Protein AF-A0A7C3TFF2-F1 (afdb_monomer)

Solvent-accessible surface area (backbone atoms only — not comparable to full-atom values): 8953 Å² total; per-residue (Å²): 135,86,74,64,49,76,49,76,46,83,52,98,91,46,75,49,76,47,77,27,78,45,72,69,54,44,51,55,53,48,58,55,47,52,56,50,50,51,53,48,49,52,48,55,50,50,52,46,52,54,50,49,51,61,72,30,56,85,40,49,47,66,66,83,77,44,46,29,52,66,54,67,66,89,82,48,53,74,64,56,48,52,48,46,46,31,71,56,29,81,81,49,44,40,32,75,67,54,51,52,51,33,32,44,73,37,66,48,80,62,98,56,50,70,58,48,53,52,50,37,40,74,71,51,30,30,45,81,56,94,82,25,33,23,62,30,75,64,26,49,53,52,40,53,53,51,50,53,51,55,58,58,58,65,72,75,114

Secondary structure (DSSP, 8-state):
----EEEEEEETTEEEEEEESSHHHHHHHHHHHHHHHHHHHHHHHHHHHHHHHHHTTTTEEEETTEEEE-S-GGG--HHHHHHHHHHH-TTS-B-HHHHHHHHHHTT---TTHHHHHHHHHHTTSEEE-SSSEEE-HHHHHHHHHHHHHHHHHHTT-

Structure (mmCIF, N/CA/C/O backbone):
data_AF-A0A7C3TFF2-F1
#
_entry.id   AF-A0A7C3TFF2-F1
#
loop_
_atom_site.group_PDB
_atom_site.id
_atom_site.type_symbol
_atom_site.label_atom_id
_atom_site.label_alt_id
_atom_site.label_comp_id
_atom_site.label_asym_id
_atom_site.label_entity_id
_atom_site.label_seq_id
_atom_site.pdbx_PDB_ins_code
_atom_site.Cartn_x
_atom_site.Cartn_y
_atom_site.Cartn_z
_atom_site.occupancy
_atom_site.B_iso_or_equiv
_atom_site.auth_seq_id
_atom_site.auth_comp_id
_atom_site.auth_asym_id
_atom_site.auth_atom_id
_atom_site.pdbx_PDB_model_num
ATOM 1 N N . MET A 1 1 ? -45.199 9.281 30.714 1.00 42.38 1 MET A N 1
ATOM 2 C CA . MET A 1 1 ? -44.559 9.193 29.385 1.00 42.38 1 MET A CA 1
ATOM 3 C C . MET A 1 1 ? -43.124 9.663 29.542 1.00 42.38 1 MET A C 1
ATOM 5 O O . MET A 1 1 ? -42.876 10.861 29.488 1.00 42.38 1 MET A O 1
ATOM 9 N N . THR A 1 2 ? -42.206 8.755 29.861 1.00 47.50 2 THR A N 1
ATOM 10 C CA . THR A 1 2 ? -40.788 9.089 30.040 1.00 47.50 2 THR A CA 1
ATOM 11 C C . THR A 1 2 ? -40.184 9.285 28.649 1.00 47.50 2 THR A C 1
ATOM 13 O O . THR A 1 2 ? -40.257 8.389 27.811 1.00 47.50 2 THR A O 1
ATOM 16 N N . ARG A 1 3 ? -39.714 10.500 28.342 1.00 58.31 3 ARG A N 1
ATOM 17 C CA . ARG A 1 3 ? -39.110 10.830 27.043 1.00 58.31 3 ARG A CA 1
ATOM 18 C C . ARG A 1 3 ? -37.691 10.264 27.015 1.00 58.31 3 ARG A C 1
ATOM 20 O O . ARG A 1 3 ? -36.794 10.883 27.571 1.00 58.31 3 ARG A O 1
ATOM 27 N N . GLY A 1 4 ? -37.511 9.104 26.390 1.00 69.44 4 GLY A N 1
ATOM 28 C CA . GLY A 1 4 ? -36.185 8.558 26.100 1.00 69.44 4 GLY A CA 1
ATOM 29 C C . GLY A 1 4 ? -35.462 9.366 25.018 1.00 69.44 4 GLY A C 1
ATOM 30 O O . GLY A 1 4 ? -36.090 9.994 24.161 1.00 69.44 4 GLY A O 1
ATOM 31 N N . ILE A 1 5 ? -34.135 9.350 25.062 1.00 77.50 5 ILE A N 1
ATOM 32 C CA . ILE A 1 5 ? -33.237 9.957 24.083 1.00 77.50 5 ILE A CA 1
ATOM 33 C C . ILE A 1 5 ? -32.630 8.824 23.255 1.00 77.50 5 ILE A C 1
ATOM 35 O O . ILE A 1 5 ? -32.030 7.898 23.798 1.00 77.50 5 ILE A O 1
ATOM 39 N N . ARG A 1 6 ? -32.773 8.908 21.929 1.00 82.00 6 ARG A N 1
ATOM 40 C CA . ARG A 1 6 ? -32.185 7.958 20.980 1.00 82.00 6 ARG A CA 1
ATOM 41 C C . ARG A 1 6 ? -31.054 8.621 20.205 1.00 82.00 6 ARG A C 1
ATOM 43 O O . ARG A 1 6 ? -31.266 9.638 19.546 1.00 82.00 6 ARG A O 1
ATOM 50 N N . LEU A 1 7 ? -29.875 8.016 20.241 1.00 76.06 7 LEU A N 1
ATOM 51 C CA . LEU A 1 7 ? -28.690 8.419 19.495 1.00 76.06 7 LEU A CA 1
ATOM 52 C C . LEU A 1 7 ? -28.389 7.365 18.425 1.00 76.06 7 LEU A C 1
ATOM 54 O O . LEU A 1 7 ? -28.225 6.193 18.743 1.00 76.06 7 LEU A O 1
ATOM 58 N N . VAL A 1 8 ? -28.301 7.768 17.157 1.00 77.88 8 VAL A N 1
ATOM 59 C CA . VAL A 1 8 ? -27.943 6.866 16.050 1.00 77.88 8 VAL A CA 1
ATOM 60 C C . VAL A 1 8 ? -26.619 7.310 15.448 1.00 77.88 8 VAL A C 1
ATOM 62 O O . VAL A 1 8 ? -26.476 8.450 15.010 1.00 77.88 8 VAL A O 1
ATOM 65 N N . ILE A 1 9 ? -25.656 6.397 15.413 1.00 75.12 9 ILE A N 1
ATOM 66 C CA . ILE A 1 9 ? -24.308 6.616 14.901 1.00 75.12 9 ILE A CA 1
ATOM 67 C C . ILE A 1 9 ? -24.145 5.773 13.640 1.00 75.12 9 ILE A C 1
ATOM 69 O O . ILE A 1 9 ? -24.169 4.544 13.693 1.00 75.12 9 ILE A O 1
ATOM 73 N N . LYS A 1 10 ? -23.964 6.427 12.491 1.00 67.94 10 LYS A N 1
ATOM 74 C CA . LYS A 1 10 ? -23.664 5.731 11.236 1.00 67.94 10 LYS A CA 1
ATOM 75 C C . LYS A 1 10 ? -22.176 5.416 11.161 1.00 67.94 10 LYS A C 1
ATOM 77 O O . LYS A 1 10 ? -21.337 6.312 11.254 1.00 67.94 10 LYS A O 1
ATOM 82 N N . ARG A 1 11 ? -21.852 4.142 10.982 1.00 66.75 11 ARG A N 1
ATOM 83 C CA . ARG A 1 11 ? -20.492 3.618 10.845 1.00 66.75 11 ARG A CA 1
ATOM 84 C C . ARG A 1 11 ? -20.353 2.878 9.518 1.00 66.75 11 ARG A C 1
ATOM 86 O O . ARG A 1 11 ? -21.324 2.609 8.818 1.00 66.75 11 ARG A O 1
ATOM 93 N N . ARG A 1 12 ? -19.111 2.547 9.159 1.00 53.88 12 ARG A N 1
ATOM 94 C CA . ARG A 1 12 ? -18.793 1.832 7.909 1.00 53.88 12 ARG A CA 1
ATOM 95 C C . ARG A 1 12 ? -19.308 0.387 7.910 1.00 53.88 12 ARG A C 1
ATOM 97 O O . ARG A 1 12 ? -19.496 -0.180 6.844 1.00 53.88 12 ARG A O 1
ATOM 104 N N . TYR A 1 13 ? -19.533 -0.179 9.096 1.00 60.94 13 TYR A N 1
ATOM 105 C CA . TYR A 1 13 ? -20.035 -1.539 9.313 1.00 60.94 13 TYR A CA 1
ATOM 106 C C . TYR A 1 13 ? -21.535 -1.588 9.656 1.00 60.94 13 TYR A C 1
ATOM 108 O O . TYR A 1 13 ? -22.056 -2.656 9.960 1.00 60.94 13 TYR A O 1
ATOM 116 N N . GLY A 1 14 ? -22.241 -0.452 9.622 1.00 70.75 14 GLY A N 1
ATOM 117 C CA . GLY A 1 14 ? -23.673 -0.394 9.910 1.00 70.75 14 GLY A CA 1
ATOM 118 C C . GLY A 1 14 ? -24.079 0.803 10.761 1.00 70.75 14 GLY A C 1
ATOM 119 O O . GLY A 1 14 ? -23.324 1.758 10.939 1.00 70.75 14 GLY A O 1
ATOM 120 N N . GLU A 1 15 ? -25.301 0.758 11.278 1.00 74.88 15 GLU A N 1
ATOM 121 C CA .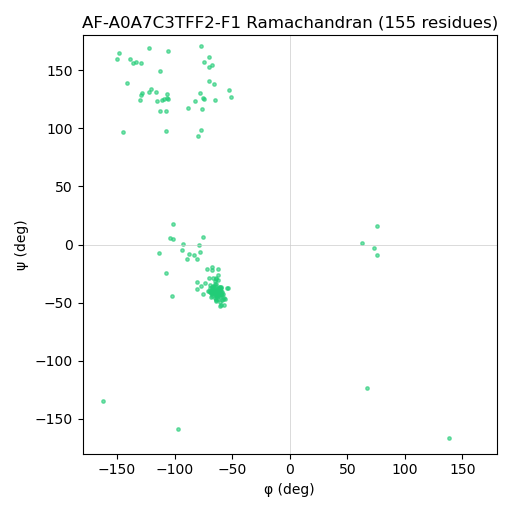 GLU A 1 15 ? -25.857 1.797 12.143 1.00 74.88 15 GLU A CA 1
ATOM 122 C C . GLU A 1 15 ? -25.918 1.293 13.585 1.00 74.88 15 GLU A C 1
ATOM 124 O O . GLU A 1 15 ? -26.434 0.209 13.852 1.00 74.88 15 GLU A O 1
ATOM 129 N N . LEU A 1 16 ? -25.389 2.086 14.514 1.00 71.50 16 LEU A N 1
ATOM 130 C CA . LEU A 1 16 ? -25.397 1.783 15.938 1.00 71.50 16 LEU A CA 1
ATOM 131 C C . LEU A 1 16 ? -26.396 2.717 16.624 1.00 71.50 16 LEU A C 1
ATOM 133 O O . LEU A 1 16 ? -26.226 3.935 16.598 1.00 71.50 16 LEU A O 1
ATOM 137 N N . ALA A 1 17 ? -27.466 2.152 17.181 1.00 76.44 17 ALA A N 1
ATOM 138 C CA . ALA A 1 17 ? -28.514 2.898 17.870 1.00 76.44 17 ALA A CA 1
ATOM 139 C C . ALA A 1 17 ? -28.407 2.679 19.383 1.00 76.44 17 ALA A C 1
ATOM 141 O O . ALA A 1 17 ? -28.395 1.544 19.849 1.00 76.44 17 ALA A O 1
ATOM 142 N N . LEU A 1 18 ? -28.338 3.776 20.131 1.00 76.12 18 LEU A N 1
ATOM 143 C CA . LEU A 1 18 ? -28.290 3.819 21.588 1.00 76.12 18 LEU A CA 1
ATOM 144 C C . LEU A 1 18 ? -29.550 4.519 22.088 1.00 76.12 18 LEU A C 1
ATOM 146 O O . LEU A 1 18 ? -29.896 5.591 21.595 1.00 76.12 18 LEU A O 1
ATOM 150 N N . GLU A 1 19 ? -30.226 3.926 23.061 1.00 80.38 19 GLU A N 1
ATOM 151 C CA . GLU A 1 19 ? -31.387 4.513 23.726 1.00 80.38 19 GLU A CA 1
ATOM 152 C C . GLU A 1 19 ? -31.074 4.646 25.217 1.00 80.38 19 GLU A C 1
ATOM 154 O O . GLU A 1 19 ? -30.519 3.728 25.816 1.00 80.38 19 GLU A O 1
ATOM 159 N N . GLY A 1 20 ? -31.383 5.804 25.796 1.00 78.94 20 GLY A N 1
ATOM 160 C CA . GLY A 1 20 ? -31.177 6.082 27.216 1.00 78.94 20 GLY A CA 1
ATOM 161 C C . GLY A 1 20 ? -32.203 7.075 27.741 1.00 78.94 20 GLY A C 1
ATOM 162 O O . GLY A 1 20 ? -32.825 7.815 26.975 1.00 78.94 20 GLY A O 1
ATOM 163 N N . GLU A 1 21 ? -32.400 7.100 29.052 1.00 80.69 21 GLU A N 1
ATOM 164 C CA . GLU A 1 21 ? -33.381 7.973 29.701 1.00 80.69 21 GLU A CA 1
ATOM 165 C C . GLU A 1 21 ? -32.786 9.345 30.064 1.00 80.69 21 GLU A C 1
ATOM 167 O O . GLU A 1 21 ? -33.521 10.291 30.356 1.00 80.69 21 GLU A O 1
ATOM 172 N N . SER A 1 22 ? -31.456 9.484 29.990 1.00 79.12 22 SER A N 1
ATOM 173 C CA . SER A 1 22 ? -30.715 10.726 30.241 1.00 79.12 22 SER A CA 1
ATOM 174 C C . SER A 1 22 ? -29.441 10.839 29.391 1.00 79.12 22 SER A C 1
ATOM 176 O O . SER A 1 22 ? -28.955 9.866 28.808 1.00 79.12 22 SER A O 1
ATOM 178 N N . VAL A 1 23 ? -28.878 12.048 29.315 1.00 72.56 23 VAL A N 1
ATOM 179 C CA . VAL A 1 23 ? -27.626 12.312 28.583 1.00 72.56 23 VAL A CA 1
ATOM 180 C C . VAL A 1 23 ? -26.430 11.665 29.291 1.00 72.56 23 VAL A C 1
ATOM 182 O O . VAL A 1 23 ? -25.511 11.178 28.633 1.00 72.56 23 VAL A O 1
ATOM 185 N N . GLU A 1 24 ? -26.447 11.615 30.622 1.00 76.38 24 GLU A N 1
ATOM 186 C CA . GLU A 1 24 ? -25.426 10.974 31.454 1.00 76.38 24 GLU A CA 1
ATOM 187 C C . GLU A 1 24 ? -25.346 9.465 31.199 1.00 76.38 24 GLU A C 1
ATOM 189 O O . GLU A 1 24 ? -24.251 8.913 31.075 1.00 76.38 24 GLU A O 1
ATOM 194 N N . GLU A 1 25 ? -26.496 8.810 31.054 1.00 74.12 25 GLU A N 1
ATOM 195 C CA . GLU A 1 25 ? -26.587 7.384 30.738 1.00 74.12 25 GLU A CA 1
ATOM 196 C C . GLU A 1 25 ? -26.085 7.089 29.318 1.00 74.12 25 GLU A C 1
ATOM 198 O O . GLU A 1 25 ? -25.260 6.196 29.115 1.00 74.12 25 GLU A O 1
ATOM 203 N N . LEU A 1 26 ? -26.477 7.912 28.338 1.00 74.50 26 LEU A N 1
ATOM 204 C CA . LEU A 1 26 ? -25.952 7.814 26.973 1.00 74.50 26 LEU A CA 1
ATOM 205 C C . LEU A 1 26 ? -24.433 8.019 26.914 1.00 74.50 26 LEU A C 1
ATOM 207 O O . LEU A 1 26 ? -23.758 7.357 26.128 1.00 74.50 26 LEU A O 1
ATOM 211 N N . LYS A 1 27 ? -23.878 8.909 27.745 1.00 75.00 27 LYS A N 1
ATOM 212 C CA . LYS A 1 27 ? -22.431 9.145 27.833 1.00 75.00 27 LYS A CA 1
ATOM 213 C C . LYS A 1 27 ? -21.685 7.921 28.370 1.00 75.00 27 LYS A C 1
ATOM 215 O O . LYS A 1 27 ? -20.623 7.599 27.841 1.00 75.00 27 LYS A O 1
ATOM 220 N N . ALA A 1 28 ? -22.224 7.249 29.387 1.00 76.69 28 ALA A N 1
ATOM 221 C CA . ALA A 1 28 ? -21.640 6.018 29.918 1.00 76.69 28 ALA A CA 1
ATOM 222 C C . ALA A 1 28 ? -21.659 4.897 28.864 1.00 76.69 28 ALA A C 1
ATOM 224 O O . ALA A 1 28 ? -20.622 4.304 28.575 1.00 76.69 28 ALA A O 1
ATOM 225 N N . LEU A 1 29 ? -22.801 4.701 28.197 1.00 72.69 29 LEU A N 1
ATOM 226 C CA . LEU A 1 29 ? -22.947 3.732 27.105 1.00 72.69 29 LEU A CA 1
ATOM 227 C C . LEU A 1 29 ? -21.986 4.019 25.937 1.00 72.69 29 LEU A C 1
ATOM 229 O O . LEU A 1 29 ? -21.382 3.103 25.384 1.00 72.69 29 LEU A O 1
ATOM 233 N N . LEU A 1 30 ? -21.785 5.292 25.584 1.00 71.94 30 LEU A N 1
ATOM 234 C CA . LEU A 1 30 ? -20.828 5.719 24.556 1.00 71.94 30 LEU A CA 1
ATOM 235 C C . LEU A 1 30 ? -19.373 5.362 24.892 1.00 71.94 30 LEU A C 1
ATOM 237 O O . LEU A 1 30 ? -18.614 5.033 23.981 1.00 71.94 30 LEU A O 1
ATOM 241 N N . GLN A 1 31 ? -18.968 5.434 26.164 1.00 71.88 31 GLN A N 1
ATOM 242 C CA . GLN A 1 31 ? -17.602 5.082 26.575 1.00 71.88 31 GLN A CA 1
ATOM 243 C C . GLN A 1 31 ? -17.315 3.590 26.400 1.00 71.88 31 GLN A C 1
ATOM 245 O O . GLN A 1 31 ? -16.206 3.222 26.013 1.00 71.88 31 GLN A O 1
ATOM 250 N N . ASP A 1 32 ? -18.308 2.739 26.636 1.00 69.81 32 ASP A N 1
ATOM 251 C CA . ASP A 1 32 ? -18.165 1.302 26.418 1.00 69.81 32 ASP A CA 1
ATOM 252 C C . ASP A 1 32 ? -18.262 0.943 24.932 1.00 69.81 32 ASP A C 1
ATOM 254 O O . ASP A 1 32 ? -17.480 0.124 24.448 1.00 69.81 32 ASP A O 1
ATOM 258 N N . VAL A 1 33 ? -19.109 1.639 24.164 1.00 65.56 33 VAL A N 1
ATOM 259 C CA . VAL A 1 33 ? -19.135 1.522 22.696 1.00 65.56 33 VAL A CA 1
ATOM 260 C C . VAL A 1 33 ? -17.801 1.920 22.074 1.00 65.56 33 VAL A C 1
ATOM 262 O O . VAL A 1 33 ? -17.380 1.269 21.128 1.00 65.56 33 VAL A O 1
ATOM 265 N N . ALA A 1 34 ? -17.107 2.941 22.586 1.00 62.03 34 ALA A N 1
ATOM 266 C CA . ALA A 1 34 ? -15.799 3.337 22.059 1.00 62.03 34 ALA A CA 1
ATOM 267 C C . ALA A 1 34 ? -14.759 2.206 22.166 1.00 62.03 34 ALA A C 1
ATOM 269 O O . ALA A 1 34 ? -14.023 1.957 21.216 1.00 62.03 34 ALA A O 1
ATOM 270 N N . LYS A 1 35 ? -14.758 1.458 23.277 1.00 65.62 35 LYS A N 1
ATOM 271 C CA . LYS A 1 35 ? -13.886 0.283 23.455 1.00 65.62 35 LYS A CA 1
ATOM 272 C C . LYS A 1 35 ? -14.261 -0.859 22.510 1.00 65.62 35 LYS A C 1
ATOM 274 O O . LYS A 1 35 ? -13.390 -1.550 21.990 1.00 65.62 35 LYS A O 1
ATOM 279 N N . VAL A 1 36 ? -15.561 -1.058 22.278 1.00 60.22 36 VAL A N 1
ATOM 280 C CA . VAL A 1 36 ? -16.055 -2.039 21.302 1.00 60.22 36 VAL A CA 1
ATOM 281 C C . VAL A 1 36 ? -15.694 -1.615 19.876 1.00 60.22 36 VAL A C 1
ATOM 283 O O . VAL A 1 36 ? -15.307 -2.464 19.087 1.00 60.22 36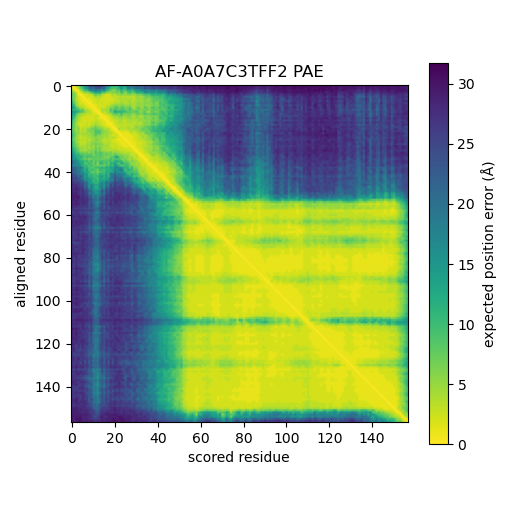 VAL A O 1
ATOM 286 N N . ASP A 1 37 ? -15.754 -0.324 19.548 1.00 63.31 37 ASP A N 1
ATOM 287 C CA . ASP A 1 37 ? -15.392 0.216 18.231 1.00 63.31 37 ASP A CA 1
ATOM 288 C C . ASP A 1 37 ? -13.898 0.012 17.941 1.00 63.31 37 ASP A C 1
ATOM 290 O O . ASP A 1 37 ? -13.535 -0.392 16.840 1.00 63.31 37 ASP A O 1
ATOM 294 N N . GLU A 1 38 ? -13.025 0.208 18.932 1.00 61.38 38 GLU A N 1
ATOM 295 C CA . GLU A 1 38 ? -11.597 -0.120 18.818 1.00 61.38 38 GLU A CA 1
ATOM 296 C C . GLU A 1 38 ? -11.371 -1.619 18.590 1.00 61.38 38 GLU A C 1
ATOM 298 O O . GLU A 1 38 ? -10.646 -1.995 17.670 1.00 61.38 38 GLU A O 1
ATOM 303 N N . ALA A 1 39 ? -12.035 -2.484 19.363 1.00 57.66 39 ALA A N 1
ATOM 304 C CA . ALA A 1 39 ? -11.928 -3.933 19.203 1.00 57.66 39 ALA A CA 1
ATOM 305 C C . ALA A 1 39 ? -12.469 -4.414 17.844 1.00 57.66 39 ALA A C 1
ATOM 307 O O . ALA A 1 39 ? -11.858 -5.261 17.198 1.00 57.66 39 ALA A O 1
ATOM 308 N N . VAL A 1 40 ? -13.586 -3.853 17.378 1.00 57.62 40 VAL A N 1
ATOM 309 C CA . VAL A 1 40 ? -14.171 -4.153 16.065 1.00 57.62 40 VAL A CA 1
ATOM 310 C C . VAL A 1 40 ? -13.264 -3.651 14.949 1.00 57.62 40 VAL A C 1
ATOM 312 O O . VAL A 1 40 ? -13.045 -4.382 13.991 1.00 57.62 40 VAL A O 1
ATOM 315 N N . ASN A 1 41 ? -12.684 -2.453 15.062 1.00 56.97 41 ASN A N 1
ATOM 316 C CA . ASN A 1 41 ? -11.715 -1.966 14.080 1.00 56.97 41 ASN A CA 1
ATOM 317 C C . ASN A 1 41 ? -10.468 -2.859 14.033 1.00 56.97 41 ASN A C 1
ATOM 319 O O . ASN A 1 41 ? -10.050 -3.219 12.939 1.00 56.97 41 ASN A O 1
ATOM 323 N N . LEU A 1 42 ? -9.946 -3.302 15.181 1.00 55.22 42 LEU A N 1
ATOM 324 C CA . LEU A 1 42 ? -8.843 -4.267 15.261 1.00 55.22 42 LEU A CA 1
ATOM 325 C C . LEU A 1 42 ? -9.196 -5.612 14.612 1.00 55.22 42 LEU A C 1
ATOM 327 O O . LEU A 1 42 ? -8.393 -6.159 13.860 1.00 55.22 42 LEU A O 1
ATOM 331 N N . ILE A 1 43 ? -10.400 -6.135 14.857 1.00 48.75 43 ILE A N 1
ATOM 332 C CA . ILE A 1 43 ? -10.872 -7.380 14.235 1.00 48.75 43 ILE A CA 1
ATOM 333 C C . ILE A 1 43 ? -11.011 -7.192 12.721 1.00 48.75 43 ILE A C 1
ATOM 335 O O . ILE A 1 43 ? -10.481 -7.999 11.968 1.00 48.75 43 ILE A O 1
ATOM 339 N N . LEU A 1 44 ? -11.621 -6.101 12.258 1.00 47.44 44 LEU A N 1
ATOM 340 C CA . LEU A 1 44 ? -11.769 -5.791 10.832 1.00 47.44 44 LEU A CA 1
ATOM 341 C C . LEU A 1 44 ? -10.420 -5.542 10.138 1.00 47.44 44 LEU A C 1
ATOM 343 O O . LEU A 1 44 ? -10.263 -5.854 8.959 1.00 47.44 44 LEU A O 1
ATOM 347 N N . GLU A 1 45 ? -9.443 -4.964 10.834 1.00 51.19 45 GLU A N 1
ATOM 348 C CA . GLU A 1 45 ? -8.069 -4.818 10.348 1.00 51.19 45 GLU A CA 1
ATOM 349 C C . GLU A 1 45 ? -7.354 -6.171 10.294 1.00 51.19 45 GLU A C 1
ATOM 351 O O . GLU A 1 45 ? -6.696 -6.468 9.298 1.00 51.19 45 GLU A O 1
ATOM 356 N N . SER A 1 46 ? -7.556 -7.032 11.294 1.00 44.59 46 SER A N 1
ATOM 357 C CA . SER A 1 46 ? -7.023 -8.396 11.303 1.00 44.59 46 SER A CA 1
ATOM 358 C C . SER A 1 46 ? -7.646 -9.280 10.214 1.00 44.59 46 SER A C 1
ATOM 360 O O . SER A 1 46 ? -6.926 -9.988 9.517 1.00 44.59 46 SER A O 1
ATOM 362 N N . GLU A 1 47 ? -8.953 -9.175 9.965 1.00 41.31 47 GLU A N 1
ATOM 363 C CA . GLU A 1 47 ? -9.641 -9.870 8.872 1.00 41.31 47 GLU A CA 1
ATOM 364 C C . GLU A 1 47 ? -9.177 -9.358 7.507 1.00 41.31 47 GLU A C 1
ATOM 366 O O . GLU A 1 47 ? -9.007 -10.150 6.581 1.00 41.31 47 GLU A O 1
ATOM 371 N N . LYS A 1 48 ? -8.895 -8.055 7.377 1.00 46.66 48 LYS A N 1
ATOM 372 C CA . LYS A 1 48 ? -8.272 -7.490 6.171 1.00 46.66 48 LYS A CA 1
ATOM 373 C C . LYS A 1 48 ? -6.847 -7.983 5.962 1.00 46.66 48 LYS A C 1
ATOM 375 O O . LYS A 1 48 ? -6.482 -8.213 4.816 1.00 46.66 48 LYS A O 1
ATOM 380 N N . LEU A 1 49 ? -6.056 -8.152 7.022 1.00 46.50 49 LEU A N 1
ATOM 381 C CA . LEU A 1 49 ? -4.718 -8.748 6.940 1.00 46.50 49 LEU A CA 1
ATOM 382 C C . LEU A 1 49 ? -4.795 -10.224 6.517 1.00 46.50 49 LEU A C 1
ATOM 384 O O . LEU A 1 49 ? -4.009 -10.659 5.680 1.00 46.50 49 LEU A O 1
ATOM 388 N N . VAL A 1 50 ? -5.785 -10.971 7.014 1.00 46.72 50 VAL A N 1
ATOM 389 C CA . VAL A 1 50 ? -6.044 -12.367 6.618 1.00 46.72 50 VAL A CA 1
ATOM 390 C C . VAL A 1 50 ? -6.544 -12.464 5.166 1.00 46.72 50 VAL A C 1
ATOM 392 O O . VAL A 1 50 ? -6.080 -13.321 4.417 1.00 46.72 50 VAL A O 1
ATOM 395 N N . GLN A 1 51 ? -7.430 -11.565 4.722 1.00 46.75 51 GLN A N 1
ATOM 396 C CA . GLN A 1 51 ? -7.891 -11.500 3.326 1.00 46.75 51 GLN A CA 1
ATOM 397 C C . GLN A 1 51 ? -6.794 -11.035 2.361 1.00 46.75 51 GLN A C 1
ATOM 399 O O . GLN A 1 51 ? -6.653 -11.612 1.286 1.00 46.75 51 GLN A O 1
ATOM 404 N N . ALA A 1 52 ? -5.987 -10.041 2.741 1.00 51.59 52 ALA A N 1
ATOM 405 C CA . ALA A 1 52 ? -4.811 -9.641 1.973 1.00 51.59 52 ALA A CA 1
ATOM 406 C C . ALA A 1 52 ? -3.802 -10.796 1.879 1.00 51.59 52 ALA A C 1
ATOM 408 O O . ALA A 1 52 ? -3.254 -11.029 0.807 1.00 51.59 52 ALA A O 1
ATOM 409 N N . GLY A 1 53 ? -3.624 -11.570 2.956 1.00 60.09 53 GLY A N 1
ATOM 410 C CA . GLY A 1 53 ? -2.790 -12.773 2.967 1.00 60.09 53 GLY A CA 1
ATOM 411 C C . GLY A 1 53 ? -3.235 -13.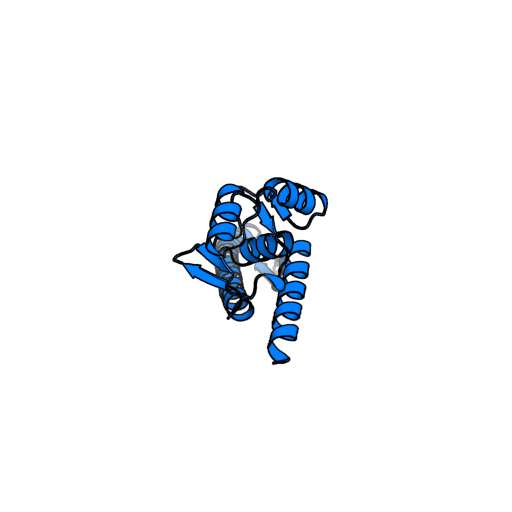831 1.952 1.00 60.09 53 GLY A C 1
ATOM 412 O O . GLY A 1 53 ? -2.399 -14.359 1.227 1.00 60.09 53 GLY A O 1
ATOM 413 N N . ALA A 1 54 ? -4.542 -14.091 1.834 1.00 65.31 54 ALA A N 1
ATOM 414 C CA . ALA A 1 54 ? -5.077 -15.021 0.834 1.00 65.31 54 ALA A CA 1
ATOM 415 C C . ALA A 1 54 ? -4.998 -14.466 -0.604 1.00 65.31 54 ALA A C 1
ATOM 417 O O . ALA A 1 54 ? -4.672 -15.190 -1.541 1.00 65.31 54 ALA A O 1
ATOM 418 N N . GLU A 1 55 ? -5.267 -13.171 -0.813 1.00 81.19 55 GLU A N 1
ATOM 419 C CA . GLU A 1 55 ? -5.182 -12.552 -2.148 1.00 81.19 55 GLU A CA 1
ATOM 420 C C . GLU A 1 55 ? -3.740 -12.500 -2.685 1.00 81.19 55 GLU A C 1
ATOM 422 O O . GLU A 1 55 ? -3.538 -12.567 -3.904 1.00 81.19 55 GLU A O 1
ATOM 427 N N . LEU A 1 56 ? -2.752 -12.421 -1.790 1.00 86.62 56 LEU A N 1
ATOM 428 C CA . LEU A 1 56 ? -1.322 -12.353 -2.096 1.00 86.62 56 LEU A CA 1
ATOM 429 C C . LEU A 1 56 ? -0.614 -13.713 -2.113 1.00 86.62 56 LEU A C 1
ATOM 431 O O . LEU A 1 56 ? 0.588 -13.747 -2.383 1.00 86.62 56 LEU A O 1
ATOM 435 N N . GLU A 1 57 ? -1.333 -14.811 -1.864 1.00 84.00 57 GLU A N 1
ATOM 436 C CA . GLU A 1 57 ? -0.789 -16.167 -1.972 1.00 84.00 57 GLU A CA 1
ATOM 437 C C . GLU A 1 57 ? -0.140 -16.370 -3.348 1.00 84.00 57 GLU A C 1
ATOM 439 O O . GLU A 1 57 ? -0.711 -15.971 -4.369 1.00 84.00 57 GLU A O 1
ATOM 444 N N . ASP A 1 58 ? 1.074 -16.927 -3.343 1.00 85.38 58 ASP A N 1
ATOM 445 C CA . ASP A 1 58 ? 1.980 -17.104 -4.490 1.00 85.38 58 ASP A CA 1
ATOM 446 C C . ASP A 1 58 ? 2.468 -15.814 -5.179 1.00 85.38 58 ASP A C 1
ATOM 448 O O . ASP A 1 58 ? 3.270 -15.871 -6.109 1.00 85.38 58 ASP A O 1
ATOM 452 N N . ILE A 1 59 ? 2.067 -14.631 -4.694 1.00 92.50 59 ILE A N 1
ATOM 453 C CA . ILE A 1 59 ? 2.528 -13.331 -5.208 1.00 92.50 59 ILE A CA 1
ATOM 454 C C . ILE A 1 59 ? 3.576 -12.705 -4.288 1.00 92.50 59 ILE A C 1
ATOM 456 O O . ILE A 1 59 ? 4.597 -12.179 -4.750 1.00 92.50 59 ILE A O 1
ATOM 460 N N . VAL A 1 60 ? 3.320 -12.763 -2.981 1.00 91.38 60 VAL A N 1
ATOM 461 C CA . VAL A 1 60 ? 4.187 -12.226 -1.932 1.00 91.38 60 VAL A CA 1
ATOM 462 C C . VAL A 1 60 ? 4.444 -13.312 -0.894 1.00 91.38 60 VAL A C 1
ATOM 464 O O . VAL A 1 60 ? 3.521 -13.937 -0.383 1.00 91.38 60 VAL A O 1
ATOM 467 N N . THR A 1 61 ? 5.713 -13.507 -0.553 1.00 88.06 61 THR A N 1
ATOM 468 C CA . THR A 1 61 ? 6.129 -14.255 0.634 1.00 88.06 61 THR A CA 1
ATOM 469 C C . THR A 1 61 ? 6.631 -13.295 1.706 1.00 88.06 61 THR A C 1
ATOM 471 O O . THR A 1 61 ? 6.897 -12.126 1.435 1.00 88.06 61 THR A O 1
ATOM 474 N N . TYR A 1 62 ? 6.786 -13.783 2.930 1.00 82.12 62 TYR A N 1
ATOM 475 C CA . TYR A 1 62 ? 7.232 -12.973 4.054 1.00 82.12 62 TYR A CA 1
ATOM 476 C C . TYR A 1 62 ? 8.498 -13.561 4.662 1.00 82.12 62 TYR A C 1
ATOM 478 O O . TYR A 1 62 ? 8.566 -14.751 4.975 1.00 82.12 62 TYR A O 1
ATOM 486 N N . ARG A 1 63 ? 9.505 -12.710 4.866 1.00 78.88 63 ARG A N 1
ATOM 487 C CA . ARG A 1 63 ? 10.675 -13.027 5.689 1.00 78.88 63 ARG A CA 1
ATOM 488 C C . ARG A 1 63 ? 10.563 -12.237 6.984 1.00 78.88 63 ARG A C 1
ATOM 490 O O . ARG A 1 63 ? 10.892 -11.055 7.030 1.00 78.88 63 ARG A O 1
ATOM 497 N N . GLY A 1 64 ? 10.067 -12.895 8.029 1.00 80.25 64 GLY A N 1
ATOM 498 C CA . GLY A 1 64 ? 9.614 -12.187 9.224 1.00 80.25 64 GLY A CA 1
ATOM 499 C C . GLY A 1 64 ? 8.373 -11.359 8.895 1.00 80.25 64 GLY A C 1
ATOM 500 O O . GLY A 1 64 ? 7.394 -11.899 8.393 1.00 80.25 64 GLY A O 1
ATOM 501 N N . ASP A 1 65 ? 8.428 -10.056 9.144 1.00 75.81 65 ASP A N 1
ATOM 502 C CA . ASP A 1 65 ? 7.378 -9.082 8.827 1.00 75.81 65 ASP A CA 1
ATOM 503 C C . ASP A 1 65 ? 7.568 -8.388 7.467 1.00 75.81 65 ASP A C 1
ATOM 505 O O . ASP A 1 65 ? 6.699 -7.631 7.031 1.00 75.81 65 ASP A O 1
ATOM 509 N N . LYS A 1 66 ? 8.683 -8.648 6.772 1.00 82.88 66 LYS A N 1
ATOM 510 C CA . LYS A 1 66 ? 9.018 -7.988 5.508 1.00 82.88 66 LYS A CA 1
ATOM 511 C C . LYS A 1 66 ? 8.418 -8.737 4.308 1.00 82.88 66 LYS A C 1
ATOM 513 O O . LYS A 1 66 ? 8.818 -9.882 4.070 1.00 82.88 66 LYS A O 1
ATOM 518 N N . PRO A 1 67 ? 7.515 -8.117 3.523 1.00 90.25 67 PRO A N 1
ATOM 519 C CA . PRO A 1 67 ? 7.057 -8.679 2.256 1.00 90.25 67 PRO A CA 1
ATOM 520 C C . PRO A 1 67 ? 8.174 -8.757 1.206 1.00 90.25 67 PRO A C 1
ATOM 522 O O . PRO A 1 67 ? 8.945 -7.814 1.021 1.00 90.25 67 PRO A O 1
ATOM 525 N N . ILE A 1 68 ? 8.212 -9.875 0.485 1.00 92.31 68 ILE A N 1
ATOM 526 C CA . ILE A 1 68 ? 9.103 -10.165 -0.641 1.00 92.31 68 ILE A CA 1
ATOM 527 C C . ILE A 1 68 ? 8.243 -10.666 -1.803 1.00 92.31 68 ILE A C 1
ATOM 529 O O . ILE A 1 68 ? 7.497 -11.633 -1.665 1.00 92.31 68 ILE A O 1
ATOM 533 N N . ILE A 1 69 ? 8.346 -10.025 -2.962 1.00 95.00 69 ILE A N 1
ATOM 534 C CA . ILE A 1 69 ? 7.614 -10.420 -4.168 1.00 95.00 69 ILE A CA 1
ATOM 535 C C . ILE A 1 69 ? 8.303 -11.635 -4.798 1.00 95.00 69 ILE A C 1
ATOM 537 O O . ILE A 1 69 ? 9.515 -11.612 -5.010 1.00 95.00 69 ILE A O 1
ATOM 541 N N . VAL A 1 70 ? 7.527 -12.675 -5.119 1.00 92.56 70 VAL A N 1
ATOM 542 C CA . VAL A 1 70 ? 8.045 -13.957 -5.644 1.00 92.56 70 VAL A CA 1
ATOM 543 C C . VAL A 1 70 ? 7.646 -14.254 -7.090 1.00 92.56 70 VAL A C 1
ATOM 545 O O . VAL A 1 70 ? 8.167 -15.194 -7.685 1.00 92.56 70 VAL A O 1
ATOM 548 N N . VAL A 1 71 ? 6.770 -13.440 -7.685 1.00 92.12 71 VAL A N 1
ATOM 549 C CA . VAL A 1 71 ? 6.370 -13.610 -9.089 1.00 92.12 71 VAL A CA 1
ATOM 550 C C . VAL A 1 71 ? 7.493 -13.255 -10.060 1.00 92.12 71 VAL A C 1
ATOM 552 O O . VAL A 1 71 ? 8.417 -12.497 -9.748 1.00 92.12 71 VAL A O 1
ATOM 555 N N . ARG A 1 72 ? 7.359 -13.747 -11.295 1.00 85.88 72 ARG A N 1
ATOM 556 C CA . ARG A 1 72 ? 8.219 -13.383 -12.428 1.00 85.88 72 ARG A CA 1
ATOM 557 C C . ARG A 1 72 ? 8.322 -11.862 -12.584 1.00 85.88 72 ARG A C 1
ATOM 559 O O . ARG A 1 72 ? 7.311 -11.165 -12.689 1.00 85.88 72 ARG A O 1
ATOM 566 N N . ARG A 1 73 ? 9.553 -11.341 -12.628 1.00 83.50 73 ARG A N 1
ATOM 567 C CA . ARG A 1 73 ? 9.834 -9.891 -12.647 1.00 83.50 73 ARG A CA 1
ATOM 568 C C . ARG A 1 73 ? 9.270 -9.203 -13.886 1.00 83.50 73 ARG A C 1
ATOM 570 O O . ARG A 1 73 ? 8.951 -8.023 -13.831 1.00 83.50 73 ARG A O 1
ATOM 577 N N . GLU A 1 74 ? 9.105 -9.936 -14.979 1.00 87.44 74 GLU A N 1
ATOM 578 C CA . GLU A 1 74 ? 8.552 -9.445 -16.242 1.00 87.44 74 GLU A CA 1
ATOM 579 C C . GLU A 1 74 ? 7.061 -9.088 -16.125 1.00 87.44 74 GLU A C 1
ATOM 581 O O . GLU A 1 74 ? 6.543 -8.317 -16.931 1.00 87.44 74 GLU A O 1
ATOM 586 N N . LEU A 1 75 ? 6.366 -9.612 -15.107 1.00 89.00 75 LEU A N 1
ATOM 587 C CA . LEU A 1 75 ? 4.952 -9.329 -14.855 1.00 89.00 75 LEU A CA 1
ATOM 588 C C . LEU A 1 75 ? 4.730 -7.995 -14.139 1.00 89.00 75 LEU A C 1
ATOM 590 O O . LEU A 1 75 ? 3.586 -7.533 -14.059 1.00 89.00 75 LEU A O 1
ATOM 594 N N . LEU A 1 76 ? 5.792 -7.383 -13.613 1.00 92.94 76 LEU A N 1
ATOM 595 C CA . LEU A 1 76 ? 5.710 -6.221 -12.744 1.00 92.94 76 LEU A CA 1
ATOM 596 C C . LEU A 1 76 ? 6.623 -5.095 -13.203 1.00 92.94 76 LEU A C 1
ATOM 598 O O . LEU A 1 76 ? 7.837 -5.231 -13.338 1.00 92.94 76 LEU A O 1
ATOM 602 N N . THR A 1 77 ? 6.042 -3.910 -13.319 1.00 94.06 77 THR A N 1
ATOM 603 C CA . THR A 1 77 ? 6.826 -2.680 -13.295 1.00 94.06 77 THR A CA 1
ATOM 604 C C . THR A 1 77 ? 7.291 -2.384 -11.868 1.00 94.06 77 THR A C 1
ATOM 606 O O . THR A 1 77 ? 6.655 -2.767 -10.885 1.00 94.06 77 THR A O 1
ATOM 609 N N . VAL A 1 78 ? 8.367 -1.605 -11.729 1.00 95.12 78 VAL A N 1
ATOM 610 C CA . VAL A 1 78 ? 8.844 -1.128 -10.415 1.00 95.12 78 VAL A CA 1
ATOM 611 C C . VAL A 1 78 ? 7.732 -0.427 -9.627 1.00 95.12 78 VAL A C 1
ATOM 613 O O . VAL A 1 78 ? 7.652 -0.562 -8.413 1.00 95.12 78 VAL A O 1
ATOM 616 N N . ARG A 1 79 ? 6.860 0.325 -10.308 1.00 96.06 79 ARG A N 1
ATOM 617 C CA . ARG A 1 79 ? 5.744 1.029 -9.664 1.00 96.06 79 ARG A CA 1
ATOM 618 C C . ARG A 1 79 ? 4.752 0.047 -9.054 1.00 96.06 79 ARG A C 1
ATOM 620 O O . ARG A 1 79 ? 4.395 0.188 -7.892 1.00 96.06 79 ARG A O 1
ATOM 627 N N . GLU A 1 80 ? 4.355 -0.957 -9.823 1.00 96.88 80 GLU A N 1
ATOM 628 C CA . GLU A 1 80 ? 3.440 -2.003 -9.364 1.00 96.88 80 GLU A CA 1
ATOM 629 C C . GLU A 1 80 ? 4.048 -2.813 -8.219 1.00 96.88 80 GLU A C 1
ATOM 631 O O . GLU A 1 80 ? 3.355 -3.105 -7.251 1.00 96.88 80 GLU A O 1
ATOM 636 N N . ALA A 1 81 ? 5.355 -3.085 -8.276 1.00 96.88 81 ALA A N 1
ATOM 637 C CA . ALA A 1 81 ? 6.075 -3.721 -7.182 1.00 96.88 81 ALA A CA 1
ATOM 638 C C . ALA A 1 81 ? 6.026 -2.882 -5.892 1.00 96.88 81 ALA A C 1
ATOM 640 O O . ALA A 1 81 ? 5.714 -3.413 -4.833 1.00 96.88 81 ALA A O 1
ATOM 641 N N . ILE A 1 82 ? 6.248 -1.563 -5.964 1.00 97.50 82 ILE A N 1
ATOM 642 C CA . ILE A 1 82 ? 6.133 -0.686 -4.783 1.00 97.50 82 ILE A CA 1
ATOM 643 C C . ILE A 1 82 ? 4.705 -0.700 -4.219 1.00 97.50 82 ILE A C 1
ATOM 645 O O . ILE A 1 82 ? 4.528 -0.770 -3.004 1.00 97.50 82 ILE A O 1
ATOM 649 N N . LEU A 1 83 ? 3.685 -0.644 -5.081 1.00 97.56 83 LEU A N 1
ATOM 650 C CA . LEU A 1 83 ? 2.289 -0.683 -4.640 1.00 97.56 83 LEU A CA 1
ATOM 651 C C . LEU A 1 83 ? 1.943 -2.023 -3.971 1.00 97.56 83 LEU A C 1
ATOM 653 O O . LEU A 1 83 ? 1.272 -2.018 -2.942 1.00 97.56 83 LEU A O 1
ATOM 657 N N . LEU A 1 84 ? 2.436 -3.145 -4.504 1.00 96.50 84 LEU A N 1
ATOM 658 C CA . LEU A 1 84 ? 2.282 -4.469 -3.895 1.00 96.50 84 LEU A CA 1
ATOM 659 C C . LEU A 1 84 ? 2.965 -4.560 -2.528 1.00 96.50 84 LEU A C 1
ATOM 661 O O . LEU A 1 84 ? 2.346 -5.043 -1.587 1.00 96.50 84 LEU A O 1
ATOM 665 N N . LEU A 1 85 ? 4.194 -4.053 -2.388 1.00 96.12 85 LEU A N 1
ATOM 666 C CA . LEU A 1 85 ? 4.897 -4.037 -1.098 1.00 96.12 85 LEU A 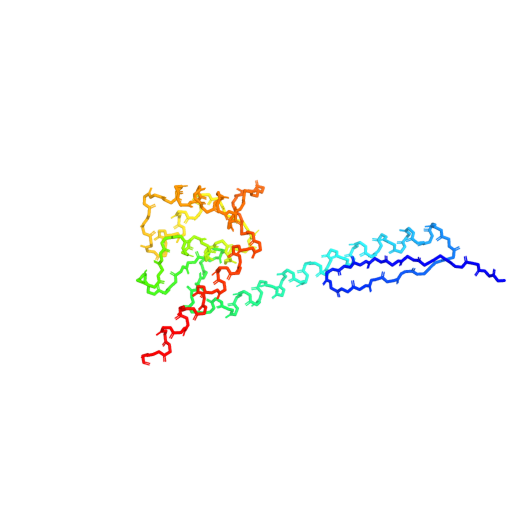CA 1
ATOM 667 C C . LEU A 1 85 ? 4.138 -3.217 -0.049 1.00 96.12 85 LEU A C 1
ATOM 669 O O . LEU A 1 85 ? 3.967 -3.664 1.081 1.00 96.12 85 LEU A O 1
ATOM 673 N N . LEU A 1 86 ? 3.627 -2.044 -0.432 1.00 96.25 86 LEU A N 1
ATOM 674 C CA . LEU A 1 86 ? 2.808 -1.213 0.454 1.00 96.25 86 LEU A CA 1
ATOM 675 C C . LEU A 1 86 ? 1.481 -1.883 0.826 1.00 96.25 86 LEU A C 1
ATOM 677 O O . LEU A 1 86 ? 1.013 -1.716 1.948 1.00 96.25 86 LEU A O 1
ATOM 681 N N . TYR A 1 87 ? 0.878 -2.632 -0.098 1.00 95.25 87 TYR A N 1
ATOM 682 C CA . TYR A 1 87 ? -0.342 -3.398 0.159 1.00 95.25 87 TYR A CA 1
ATOM 683 C C . TYR A 1 87 ? -0.100 -4.573 1.108 1.00 95.25 87 TYR A C 1
ATOM 685 O O . TYR A 1 87 ? -0.941 -4.866 1.951 1.00 95.25 87 TYR A O 1
ATOM 693 N N . ALA A 1 88 ? 1.058 -5.217 0.974 1.00 92.94 88 ALA A N 1
ATOM 694 C CA . ALA A 1 88 ? 1.466 -6.374 1.755 1.00 92.94 88 ALA A CA 1
ATOM 695 C C . ALA A 1 88 ? 2.071 -6.015 3.124 1.00 92.94 88 ALA A C 1
ATOM 697 O O . ALA A 1 88 ? 2.321 -6.920 3.922 1.00 92.94 88 ALA A O 1
ATOM 698 N N . SER A 1 89 ? 2.336 -4.731 3.395 1.00 90.31 89 SER A N 1
ATOM 699 C CA . SER A 1 89 ? 2.940 -4.277 4.652 1.00 90.31 89 SER A CA 1
ATOM 700 C C . SER A 1 89 ? 2.020 -4.550 5.841 1.00 90.31 89 SER A C 1
ATOM 702 O O . SER A 1 89 ? 0.889 -4.065 5.891 1.00 90.31 89 SER A O 1
ATOM 704 N N . SER A 1 90 ? 2.535 -5.270 6.839 1.00 81.06 90 SER A N 1
ATOM 705 C CA . SER A 1 90 ? 1.820 -5.591 8.080 1.00 81.06 90 SER A CA 1
ATOM 706 C C . SER A 1 90 ? 1.494 -4.353 8.920 1.00 81.06 90 SER A C 1
ATOM 708 O O . SER A 1 90 ? 0.486 -4.328 9.620 1.00 81.06 90 SER A O 1
ATOM 710 N N . THR A 1 91 ? 2.314 -3.305 8.825 1.00 82.62 91 THR A N 1
ATOM 711 C CA . THR A 1 91 ? 2.116 -2.027 9.527 1.00 82.62 91 THR A CA 1
ATOM 712 C C . THR A 1 91 ? 1.236 -1.054 8.738 1.00 82.62 91 THR A C 1
ATOM 714 O O . THR A 1 91 ? 0.892 0.016 9.237 1.00 82.62 91 THR A O 1
ATOM 717 N N . GLY A 1 92 ? 0.895 -1.388 7.487 1.00 85.94 92 GLY A N 1
ATOM 718 C CA . GLY A 1 92 ? 0.148 -0.527 6.570 1.00 85.94 92 GLY A CA 1
ATOM 719 C C . GLY A 1 92 ? 0.942 0.658 6.004 1.00 85.94 92 GLY A C 1
ATOM 720 O O . GLY A 1 92 ? 0.413 1.384 5.159 1.00 85.94 92 GLY A O 1
ATOM 721 N N . GLU A 1 93 ? 2.196 0.856 6.422 1.00 93.06 93 GLU A N 1
ATOM 722 C CA . GLU A 1 93 ? 3.095 1.889 5.899 1.00 93.06 93 GLU A CA 1
ATOM 723 C C . GLU A 1 93 ? 4.505 1.323 5.656 1.00 93.06 93 GLU A C 1
ATOM 725 O O . GLU A 1 93 ? 4.902 0.343 6.278 1.00 93.06 93 GLU A O 1
ATOM 730 N N . LEU A 1 94 ? 5.286 1.935 4.761 1.00 95.75 94 LEU A N 1
ATOM 731 C CA . LEU A 1 94 ? 6.715 1.629 4.586 1.00 95.75 94 LEU A CA 1
ATOM 732 C C . LEU A 1 94 ? 7.524 2.899 4.317 1.00 95.75 94 LEU A C 1
ATOM 734 O O . LEU A 1 94 ? 7.120 3.771 3.540 1.00 95.75 94 LEU A O 1
ATOM 738 N N . ARG A 1 95 ? 8.706 3.010 4.919 1.00 96.94 95 ARG A N 1
ATOM 739 C CA . ARG A 1 95 ? 9.702 4.043 4.609 1.00 96.94 95 ARG A CA 1
ATOM 740 C C . ARG A 1 95 ? 10.268 3.821 3.213 1.00 96.94 95 ARG A C 1
ATOM 742 O O . ARG A 1 95 ? 10.382 2.700 2.732 1.00 96.94 95 ARG A O 1
ATOM 749 N N . ALA A 1 96 ? 10.741 4.898 2.590 1.00 96.38 96 ALA A N 1
ATOM 750 C CA . ALA A 1 96 ? 11.421 4.824 1.295 1.00 96.38 96 ALA A CA 1
ATOM 751 C C . ALA A 1 96 ? 12.612 3.840 1.304 1.00 96.38 96 ALA A C 1
ATOM 753 O O . ALA A 1 96 ? 12.823 3.115 0.335 1.00 96.38 96 ALA A O 1
ATOM 754 N N . SER A 1 97 ? 13.359 3.780 2.412 1.00 95.19 97 SER A N 1
ATOM 755 C CA . SER A 1 97 ? 14.464 2.834 2.595 1.00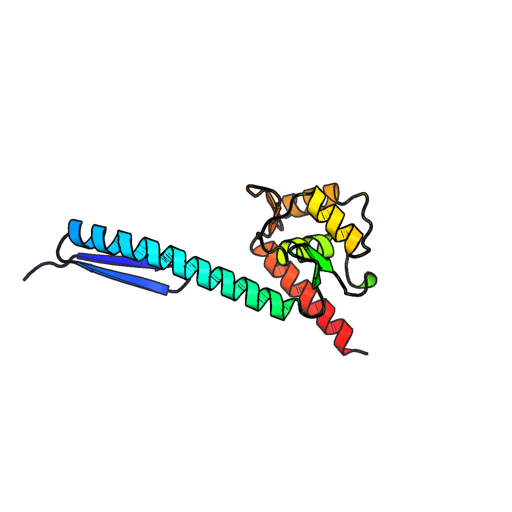 95.19 97 SER A CA 1
ATOM 756 C C . SER A 1 97 ? 14.000 1.378 2.662 1.00 95.19 97 SER A C 1
ATOM 758 O O . SER A 1 97 ? 14.637 0.526 2.054 1.00 95.19 97 SER A O 1
ATOM 760 N N . GLU A 1 98 ? 12.889 1.107 3.353 1.00 95.56 98 GLU A N 1
ATOM 761 C CA . GLU A 1 98 ? 12.305 -0.237 3.491 1.00 95.56 98 GLU A CA 1
ATOM 762 C C . GLU A 1 98 ? 11.759 -0.723 2.146 1.00 95.56 98 GLU A C 1
ATOM 764 O O . GLU A 1 98 ? 12.047 -1.842 1.735 1.00 95.56 98 GLU A O 1
ATOM 769 N N . ILE A 1 99 ? 11.088 0.162 1.398 1.00 96.69 99 ILE A N 1
ATOM 770 C CA . ILE A 1 99 ? 10.645 -0.114 0.025 1.00 96.69 99 ILE A CA 1
ATOM 771 C C . ILE A 1 99 ? 11.839 -0.523 -0.849 1.00 96.69 99 ILE A C 1
ATOM 773 O O . ILE A 1 99 ? 11.765 -1.509 -1.574 1.00 96.69 99 ILE A O 1
ATOM 777 N N . ASN A 1 100 ? 12.954 0.212 -0.794 1.00 96.50 100 ASN A N 1
ATOM 778 C CA . ASN A 1 100 ? 14.138 -0.113 -1.592 1.00 96.50 100 ASN A CA 1
ATOM 779 C C . ASN A 1 100 ? 14.809 -1.431 -1.168 1.00 96.50 100 ASN A C 1
ATOM 781 O O . ASN A 1 100 ? 15.255 -2.195 -2.026 1.00 96.50 100 ASN A O 1
ATOM 785 N N . GLU A 1 101 ? 14.881 -1.699 0.137 1.00 95.12 101 GLU A N 1
ATOM 786 C CA . GLU A 1 101 ? 15.393 -2.961 0.680 1.00 95.12 101 GLU A CA 1
ATOM 787 C C . GLU A 1 101 ? 14.557 -4.143 0.170 1.00 95.12 101 GLU A C 1
ATOM 789 O O . GLU A 1 101 ? 15.096 -5.057 -0.448 1.00 95.12 101 GLU A O 1
ATOM 794 N N . GLN A 1 102 ? 13.234 -4.073 0.312 1.00 95.12 102 GLN A N 1
ATOM 795 C CA . GLN A 1 102 ? 12.314 -5.137 -0.096 1.00 95.12 102 GLN A CA 1
ATOM 796 C C . GLN A 1 102 ? 12.250 -5.325 -1.612 1.00 95.12 102 GLN A C 1
ATOM 798 O O . GLN A 1 102 ? 12.176 -6.459 -2.085 1.00 95.12 102 GLN A O 1
ATOM 803 N N . LEU A 1 103 ? 12.336 -4.245 -2.396 1.00 95.94 103 LEU A N 1
ATOM 804 C CA . LEU A 1 103 ? 12.511 -4.343 -3.847 1.00 95.94 103 LEU A CA 1
ATOM 805 C C . LEU A 1 103 ? 13.778 -5.138 -4.178 1.00 95.94 103 LEU A C 1
ATOM 807 O O . LEU A 1 103 ? 13.720 -6.068 -4.977 1.00 95.94 103 LEU A O 1
ATOM 811 N N . THR A 1 104 ? 14.895 -4.826 -3.518 1.00 94.88 104 THR A N 1
ATOM 812 C CA . THR A 1 104 ? 16.176 -5.515 -3.725 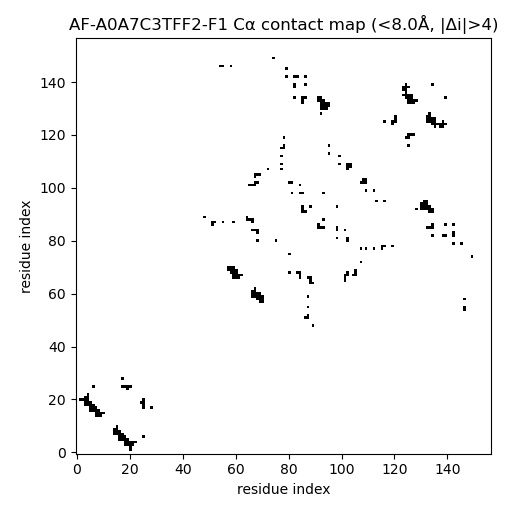1.00 94.88 104 THR A CA 1
ATOM 813 C C . THR A 1 104 ? 16.098 -6.988 -3.318 1.00 94.88 104 THR A C 1
ATOM 815 O O . THR A 1 104 ? 16.558 -7.846 -4.069 1.00 94.88 104 THR A O 1
ATOM 818 N N . GLU A 1 105 ? 15.472 -7.302 -2.180 1.00 93.56 105 GLU A N 1
ATOM 819 C CA . GLU A 1 105 ? 15.245 -8.684 -1.729 1.00 93.56 105 GLU A CA 1
ATOM 820 C C . GLU A 1 105 ? 14.317 -9.469 -2.664 1.00 93.56 105 GLU A C 1
ATOM 822 O O . GLU A 1 105 ? 14.523 -10.662 -2.872 1.00 93.56 105 GLU A O 1
ATOM 827 N N . SER A 1 106 ? 13.364 -8.789 -3.304 1.00 93.38 106 SER A N 1
ATOM 828 C CA . SER A 1 106 ? 12.508 -9.344 -4.366 1.00 93.38 106 SER A CA 1
ATOM 829 C C . SER A 1 106 ? 13.241 -9.482 -5.711 1.00 93.38 106 SER A C 1
ATOM 831 O O . SER A 1 106 ? 12.639 -9.727 -6.754 1.00 93.38 106 SER A O 1
ATOM 833 N N . GLY A 1 107 ? 14.551 -9.225 -5.730 1.00 92.19 107 GLY A N 1
ATOM 834 C CA . GLY A 1 107 ? 15.383 -9.179 -6.924 1.00 92.19 107 GLY A CA 1
ATOM 835 C C . GLY A 1 107 ? 15.204 -7.914 -7.765 1.00 92.19 107 GLY A C 1
ATOM 836 O O . GLY A 1 107 ? 15.995 -7.702 -8.676 1.00 92.19 107 GLY A O 1
ATOM 837 N N . ILE A 1 108 ? 14.227 -7.047 -7.485 1.00 92.38 108 ILE A N 1
ATOM 838 C CA . ILE A 1 108 ? 13.859 -5.859 -8.268 1.00 92.38 108 ILE A CA 1
ATOM 839 C C . ILE A 1 108 ? 14.804 -4.683 -7.985 1.00 92.38 108 ILE A C 1
ATOM 841 O O . ILE A 1 108 ? 14.587 -3.865 -7.099 1.00 92.38 108 ILE A O 1
ATOM 845 N N . LEU A 1 109 ? 15.844 -4.539 -8.804 1.00 87.25 109 LEU A N 1
ATOM 846 C CA . LEU A 1 109 ? 16.745 -3.384 -8.738 1.00 87.25 109 LEU A CA 1
ATOM 847 C C . LEU A 1 109 ? 16.098 -2.133 -9.348 1.00 87.25 109 LEU A C 1
ATOM 849 O O . LEU A 1 109 ? 15.694 -2.140 -10.512 1.00 87.25 109 LEU A O 1
ATOM 853 N N . SER A 1 110 ? 16.048 -1.034 -8.591 1.00 85.19 110 SER A N 1
ATOM 854 C CA . SER A 1 110 ? 15.522 0.243 -9.083 1.00 85.19 110 SER A CA 1
ATOM 855 C C . SER A 1 110 ? 16.262 1.450 -8.504 1.00 85.19 110 SER A C 1
ATOM 857 O O . SER A 1 110 ? 15.877 1.989 -7.471 1.00 85.19 110 SER A O 1
ATOM 859 N N . ALA A 1 111 ? 17.240 1.982 -9.241 1.00 81.06 111 ALA A N 1
ATOM 860 C CA . ALA A 1 111 ? 17.939 3.220 -8.871 1.00 81.06 111 ALA A CA 1
ATOM 861 C C . ALA A 1 111 ? 17.018 4.465 -8.805 1.00 81.06 111 ALA A C 1
ATOM 863 O O . ALA A 1 111 ? 17.344 5.446 -8.145 1.00 81.06 111 ALA A O 1
ATOM 864 N N . GLY A 1 112 ? 15.853 4.430 -9.466 1.00 88.56 112 GLY A N 1
ATOM 865 C CA . GL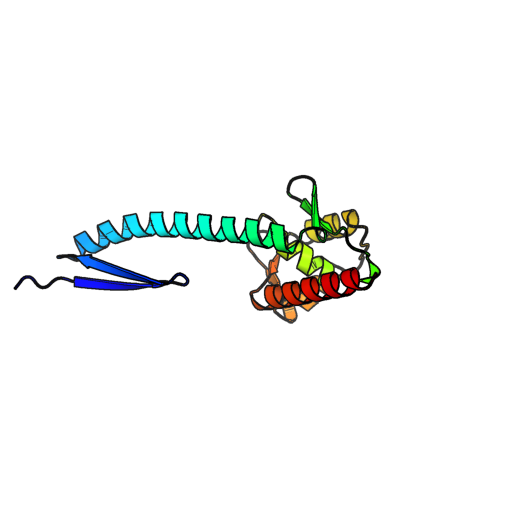Y A 1 112 ? 14.897 5.544 -9.547 1.00 88.56 112 GLY A CA 1
ATOM 866 C C . GLY A 1 112 ? 13.678 5.435 -8.624 1.00 88.56 112 GLY A C 1
ATOM 867 O O . GLY A 1 112 ? 12.673 6.099 -8.884 1.00 88.56 112 GLY A O 1
ATOM 868 N N . TYR A 1 113 ? 13.710 4.592 -7.583 1.00 92.50 113 TYR A N 1
ATOM 869 C CA . TYR A 1 113 ? 12.517 4.298 -6.771 1.00 92.50 113 TYR A CA 1
ATOM 870 C C . TYR A 1 113 ? 11.918 5.553 -6.099 1.00 92.50 113 TYR A C 1
ATOM 872 O O . TYR A 1 113 ? 10.701 5.715 -6.087 1.00 92.50 113 TYR A O 1
ATOM 880 N N . ASN A 1 114 ? 12.748 6.500 -5.640 1.00 94.19 114 ASN A N 1
ATOM 881 C CA . ASN A 1 114 ? 12.280 7.764 -5.046 1.00 94.19 114 ASN A CA 1
ATOM 882 C C . ASN A 1 114 ? 11.486 8.632 -6.035 1.00 94.19 114 ASN A C 1
ATOM 884 O O . ASN A 1 114 ? 10.483 9.251 -5.666 1.00 94.19 114 ASN A O 1
ATOM 888 N N . SER A 1 115 ? 11.893 8.651 -7.307 1.00 96.06 115 SER A N 1
ATOM 889 C CA . SER A 1 115 ? 11.148 9.349 -8.359 1.00 96.06 115 SER A CA 1
ATOM 890 C C . SER A 1 115 ? 9.792 8.687 -8.594 1.00 96.06 115 SER A C 1
ATOM 892 O O . SER A 1 115 ? 8.790 9.390 -8.699 1.00 96.06 115 SER A O 1
ATOM 894 N N . ARG A 1 116 ? 9.730 7.347 -8.577 1.00 96.44 116 ARG A N 1
ATOM 895 C CA . ARG A 1 116 ? 8.466 6.598 -8.687 1.00 96.44 116 ARG A CA 1
ATOM 896 C C . ARG A 1 116 ? 7.534 6.857 -7.508 1.00 96.44 116 ARG A C 1
ATOM 898 O O . ARG A 1 116 ? 6.355 7.104 -7.729 1.00 96.44 116 ARG A O 1
ATOM 905 N N . ILE A 1 117 ? 8.052 6.882 -6.280 1.00 97.38 117 ILE A N 1
ATOM 906 C CA . ILE A 1 117 ? 7.284 7.273 -5.084 1.00 97.38 117 ILE A CA 1
ATOM 907 C C . ILE A 1 117 ? 6.717 8.688 -5.263 1.00 97.38 117 ILE A C 1
ATOM 909 O O . ILE A 1 117 ? 5.530 8.922 -5.040 1.00 97.38 117 ILE A O 1
ATOM 913 N N . SER A 1 118 ? 7.538 9.629 -5.733 1.00 97.50 118 SER A N 1
ATOM 914 C CA . SER A 1 118 ? 7.103 11.014 -5.955 1.00 97.50 118 SER A CA 1
ATOM 915 C C . SER A 1 118 ? 6.008 11.123 -7.022 1.00 97.50 118 SER A C 1
ATOM 917 O O . SER A 1 118 ? 5.053 11.874 -6.843 1.00 97.50 118 SER A O 1
ATOM 919 N N . GLU A 1 119 ? 6.119 10.373 -8.122 1.00 97.69 119 GLU A N 1
ATOM 920 C CA . GLU A 1 119 ? 5.075 10.275 -9.152 1.00 97.69 119 GLU A CA 1
ATOM 921 C C . GLU A 1 119 ? 3.772 9.709 -8.578 1.00 97.69 119 GLU A C 1
ATOM 923 O O . GLU A 1 119 ? 2.736 10.357 -8.675 1.00 97.69 119 GLU A O 1
ATOM 928 N N . MET A 1 120 ? 3.834 8.557 -7.905 1.00 98.12 120 MET A N 1
ATOM 929 C CA . MET A 1 120 ? 2.657 7.908 -7.315 1.00 98.12 120 MET A CA 1
ATOM 930 C C . MET A 1 120 ? 1.988 8.767 -6.237 1.00 98.12 120 MET A C 1
ATOM 932 O O . MET A 1 120 ? 0.771 8.703 -6.072 1.00 98.12 120 MET A O 1
ATOM 936 N N . THR A 1 121 ? 2.764 9.592 -5.527 1.00 98.00 121 THR A N 1
ATOM 937 C CA . THR A 1 121 ? 2.226 10.571 -4.572 1.00 98.00 121 THR A CA 1
ATOM 938 C C . THR A 1 121 ? 1.456 11.672 -5.298 1.00 98.00 121 THR A C 1
ATOM 940 O O . THR A 1 121 ? 0.341 12.003 -4.904 1.00 98.00 121 THR A O 1
ATOM 943 N N . ARG A 1 122 ? 2.010 12.221 -6.392 1.00 98.19 122 ARG A N 1
ATOM 944 C CA . ARG A 1 122 ? 1.325 13.239 -7.212 1.00 98.19 122 ARG A CA 1
ATOM 945 C C . ARG A 1 122 ? 0.057 12.706 -7.877 1.00 98.19 122 ARG A C 1
ATOM 947 O O . ARG A 1 122 ? -0.898 13.453 -8.036 1.00 98.19 122 ARG A O 1
ATOM 954 N N . GLU A 1 123 ? 0.053 11.434 -8.255 1.00 97.56 123 GLU A N 1
ATOM 955 C CA . GLU A 1 123 ? -1.103 10.752 -8.845 1.00 97.56 123 GLU A CA 1
ATOM 956 C C . GLU A 1 123 ? -2.159 10.334 -7.807 1.00 97.56 123 GLU A C 1
ATOM 958 O O . GLU A 1 123 ? -3.225 9.851 -8.182 1.00 97.56 123 GLU A O 1
ATOM 963 N N . GLY A 1 124 ? -1.881 10.496 -6.508 1.00 97.62 124 GLY A N 1
ATOM 964 C CA . GLY A 1 124 ? -2.816 10.156 -5.435 1.00 97.62 124 GLY A CA 1
ATOM 965 C C . GLY A 1 124 ? -2.948 8.657 -5.151 1.00 97.62 124 GLY A C 1
ATOM 966 O O . GLY A 1 124 ? -3.891 8.246 -4.479 1.00 97.62 124 GLY A O 1
ATOM 967 N N . LEU A 1 125 ? -2.017 7.823 -5.627 1.00 98.12 125 LEU A N 1
ATOM 968 C CA . LEU A 1 125 ? -2.010 6.377 -5.356 1.00 98.12 125 LEU A CA 1
ATOM 969 C C . LEU A 1 125 ? -1.426 6.055 -3.976 1.00 98.12 125 LEU A C 1
ATOM 971 O O . LEU A 1 125 ? -1.843 5.100 -3.320 1.00 98.12 125 LEU A O 1
ATOM 975 N N . ILE A 1 126 ? -0.473 6.871 -3.529 1.00 98.44 126 ILE A N 1
ATOM 976 C CA . ILE A 1 126 ? 0.129 6.784 -2.200 1.00 98.44 126 ILE A CA 1
ATOM 977 C C . ILE A 1 126 ? 0.104 8.148 -1.519 1.00 98.44 126 ILE A C 1
ATOM 979 O O . ILE A 1 126 ? 0.081 9.187 -2.177 1.00 98.44 126 ILE A O 1
ATOM 983 N N . ILE A 1 127 ? 0.154 8.140 -0.194 1.00 98.00 127 ILE A N 1
ATOM 984 C CA . ILE A 1 127 ? 0.277 9.340 0.636 1.00 98.00 127 ILE A CA 1
ATOM 985 C C . ILE A 1 127 ? 1.346 9.133 1.701 1.00 98.00 127 ILE A C 1
ATOM 987 O O . ILE A 1 127 ? 1.657 8.001 2.076 1.00 98.00 127 ILE A O 1
ATOM 991 N N . LYS A 1 128 ? 1.901 10.238 2.201 1.00 97.31 128 LYS A N 1
ATOM 992 C CA . LYS A 1 128 ? 2.808 10.209 3.346 1.00 97.31 128 LYS A CA 1
ATOM 993 C C . LYS A 1 128 ? 2.004 9.970 4.626 1.00 97.31 128 LYS A C 1
ATOM 995 O O . LYS A 1 128 ? 1.035 10.681 4.886 1.00 97.31 128 LYS A O 1
ATOM 1000 N N . GLY A 1 129 ? 2.386 8.939 5.364 1.00 91.81 129 GLY A N 1
ATOM 1001 C CA . GLY A 1 129 ? 1.849 8.578 6.667 1.00 91.81 129 GLY A CA 1
ATOM 1002 C C . GLY A 1 129 ? 2.710 9.102 7.814 1.00 91.81 129 GLY A C 1
ATOM 1003 O O . GLY A 1 129 ? 3.476 10.054 7.643 1.00 91.81 129 GLY A O 1
ATOM 1004 N N . GLU A 1 130 ? 2.573 8.482 8.983 1.00 91.38 130 GLU A N 1
ATOM 1005 C CA . GLU A 1 130 ? 3.321 8.868 10.186 1.00 91.38 130 GLU A CA 1
ATOM 1006 C C . GLU A 1 130 ? 4.777 8.409 10.118 1.00 91.38 130 GLU A C 1
ATOM 1008 O O . GLU A 1 130 ? 5.692 9.168 10.446 1.00 91.38 130 GLU A O 1
ATOM 1013 N N . VAL A 1 131 ? 5.002 7.176 9.658 1.00 89.50 131 VAL A N 1
ATOM 1014 C CA . VAL A 1 131 ? 6.337 6.563 9.622 1.00 89.50 131 VAL A CA 1
ATOM 1015 C C . VAL A 1 131 ? 6.891 6.463 8.209 1.00 89.50 131 VAL A C 1
ATOM 1017 O O . VAL A 1 131 ? 8.110 6.457 8.037 1.00 89.50 131 VAL A O 1
ATOM 1020 N N . GLY A 1 132 ? 6.030 6.433 7.191 1.00 95.81 132 GLY A N 1
ATOM 1021 C CA . GLY A 1 132 ? 6.457 6.240 5.810 1.00 95.81 132 GLY A CA 1
ATOM 1022 C C . GLY A 1 132 ? 5.415 6.659 4.785 1.00 95.81 132 GLY A C 1
ATOM 1023 O O . GLY A 1 132 ? 4.841 7.743 4.859 1.00 95.81 132 GLY A O 1
ATOM 1024 N N . TYR A 1 133 ? 5.216 5.814 3.785 1.00 97.94 133 TYR A N 1
ATOM 1025 C CA . TYR A 1 133 ? 4.190 5.955 2.763 1.00 97.94 133 TYR A CA 1
ATOM 1026 C C . TYR A 1 133 ? 3.160 4.850 2.927 1.00 97.94 133 TYR A C 1
ATOM 1028 O O . TYR A 1 133 ? 3.507 3.747 3.337 1.00 97.94 133 TYR A O 1
ATOM 1036 N N . LYS A 1 134 ? 1.912 5.135 2.565 1.00 97.00 134 LYS A N 1
ATOM 1037 C CA . LYS A 1 134 ? 0.821 4.157 2.534 1.00 97.00 134 LYS A CA 1
ATOM 1038 C C . LYS A 1 134 ? -0.058 4.335 1.313 1.00 97.00 134 LYS A C 1
ATOM 1040 O O . LYS A 1 134 ? -0.087 5.412 0.714 1.00 97.00 134 LYS A O 1
ATOM 1045 N N . LEU A 1 135 ? -0.792 3.285 0.962 1.00 97.44 135 LEU A N 1
ATOM 1046 C CA . LEU A 1 135 ? -1.757 3.332 -0.132 1.00 97.44 135 LEU A CA 1
ATOM 1047 C C . LEU A 1 135 ? -2.966 4.190 0.233 1.00 97.44 135 LEU A C 1
ATOM 1049 O O . LEU A 1 135 ? -3.505 4.106 1.339 1.00 97.44 135 LEU A O 1
ATOM 1053 N N . THR A 1 136 ? -3.446 4.952 -0.742 1.00 96.56 136 THR A N 1
ATOM 1054 C CA . THR A 1 136 ? -4.813 5.477 -0.713 1.00 96.56 136 THR A CA 1
ATOM 1055 C C . THR A 1 136 ? -5.807 4.376 -1.082 1.00 96.56 136 THR A C 1
ATOM 1057 O O . THR A 1 136 ? -5.426 3.306 -1.561 1.00 96.56 136 THR A O 1
ATOM 1060 N N . GLU A 1 137 ? -7.106 4.633 -0.921 1.00 93.75 137 GLU A N 1
ATOM 1061 C CA . GLU A 1 137 ? -8.135 3.709 -1.418 1.00 93.75 137 GLU A CA 1
ATOM 1062 C C . GLU A 1 137 ? -8.038 3.510 -2.940 1.00 93.75 137 GLU A C 1
ATOM 1064 O O . GLU A 1 137 ? -8.179 2.389 -3.423 1.00 93.75 137 GLU A O 1
ATOM 1069 N N . GLN A 1 138 ? -7.691 4.559 -3.694 1.00 94.81 138 GLN A N 1
ATOM 1070 C CA . GLN A 1 138 ? -7.426 4.452 -5.130 1.00 94.81 138 GLN A CA 1
ATOM 1071 C C . GLN A 1 138 ? -6.206 3.565 -5.416 1.00 94.81 138 GLN A C 1
ATOM 1073 O O . GLN A 1 138 ? -6.271 2.699 -6.286 1.00 94.81 138 GLN A O 1
ATOM 1078 N N . GLY A 1 139 ? -5.113 3.729 -4.664 1.00 97.38 139 GLY A N 1
ATOM 1079 C CA . GLY A 1 139 ? -3.932 2.872 -4.780 1.00 97.38 139 GLY A CA 1
ATOM 1080 C C . GLY A 1 139 ? -4.248 1.396 -4.531 1.00 97.38 139 GLY A C 1
ATOM 1081 O O . GLY A 1 139 ? -3.796 0.536 -5.282 1.00 97.38 139 GLY A O 1
ATOM 1082 N N . LYS A 1 140 ? -5.090 1.093 -3.536 1.00 96.06 140 LYS A N 1
ATOM 1083 C CA . LYS A 1 140 ? -5.542 -0.281 -3.258 1.00 96.06 140 LYS A CA 1
ATOM 1084 C C . LYS A 1 140 ? -6.329 -0.885 -4.423 1.00 96.06 140 LYS A C 1
ATOM 1086 O O . LYS A 1 140 ? -6.147 -2.061 -4.720 1.00 96.06 140 LYS A O 1
ATOM 1091 N N . LEU A 1 141 ? -7.181 -0.106 -5.096 1.00 94.50 141 LEU A N 1
ATOM 1092 C CA . LEU A 1 141 ? -7.905 -0.583 -6.283 1.00 94.50 141 LEU A CA 1
ATOM 1093 C C . LEU A 1 141 ? -6.942 -0.952 -7.417 1.00 94.50 141 LEU A C 1
ATOM 1095 O O . LEU A 1 141 ? -7.086 -2.019 -8.008 1.00 94.50 141 LEU A O 1
ATOM 1099 N N . VAL A 1 142 ? -5.914 -0.130 -7.649 1.00 97.38 142 VAL A N 1
ATOM 1100 C CA . VAL A 1 142 ? -4.863 -0.431 -8.633 1.00 97.38 142 VAL A CA 1
ATOM 1101 C C . VAL A 1 142 ? -4.139 -1.733 -8.282 1.00 97.38 142 VAL A C 1
ATOM 1103 O O . VAL A 1 142 ? -3.933 -2.569 -9.158 1.00 97.38 142 VAL A O 1
ATOM 1106 N N . VAL A 1 143 ? -3.813 -1.959 -7.004 1.00 96.62 143 VAL A N 1
ATOM 1107 C CA . VAL A 1 143 ? -3.204 -3.224 -6.554 1.00 96.62 143 VAL A CA 1
ATOM 1108 C C . VAL A 1 143 ? -4.095 -4.426 -6.847 1.00 96.62 143 VAL A C 1
ATOM 1110 O O . VAL A 1 143 ? -3.609 -5.431 -7.361 1.00 96.62 143 VAL A O 1
ATOM 1113 N N . LYS A 1 144 ? -5.404 -4.320 -6.607 1.00 94.94 144 LYS A N 1
ATOM 1114 C CA . LYS A 1 144 ? -6.341 -5.406 -6.925 1.00 94.94 144 LYS A CA 1
ATOM 1115 C C . LYS A 1 144 ? -6.349 -5.754 -8.411 1.00 94.94 144 LYS A C 1
ATOM 1117 O O . LYS A 1 144 ? -6.444 -6.929 -8.761 1.00 94.94 144 LYS A O 1
ATOM 1122 N N . ASP A 1 145 ? -6.222 -4.766 -9.290 1.00 95.25 145 ASP A N 1
ATOM 1123 C CA . ASP A 1 145 ? -6.158 -5.015 -10.731 1.00 95.25 145 ASP A CA 1
ATOM 1124 C C . ASP A 1 145 ? -4.809 -5.611 -11.163 1.00 95.25 145 ASP A C 1
ATOM 1126 O O . ASP A 1 145 ? -4.781 -6.491 -12.026 1.00 95.25 145 ASP A O 1
ATOM 1130 N N . ILE A 1 146 ? -3.707 -5.234 -10.502 1.00 95.75 146 ILE A N 1
ATOM 1131 C CA . ILE A 1 146 ? -2.395 -5.882 -10.669 1.00 95.75 146 ILE A CA 1
ATOM 1132 C C . ILE A 1 146 ? -2.479 -7.366 -10.283 1.00 95.75 146 ILE A C 1
ATOM 1134 O O . ILE A 1 146 ? -2.077 -8.223 -11.070 1.00 95.75 146 ILE A O 1
ATOM 1138 N N . ILE A 1 147 ? -3.052 -7.687 -9.117 1.00 9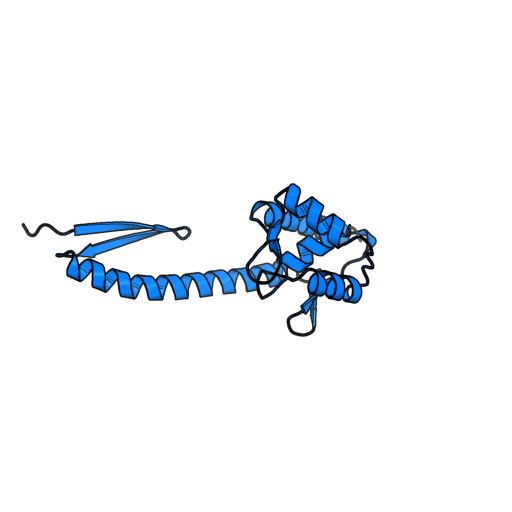4.44 147 ILE A N 1
ATOM 1139 C CA . ILE A 1 147 ? -3.213 -9.070 -8.634 1.00 94.44 147 ILE A CA 1
ATOM 1140 C C . ILE A 1 147 ? -4.033 -9.901 -9.6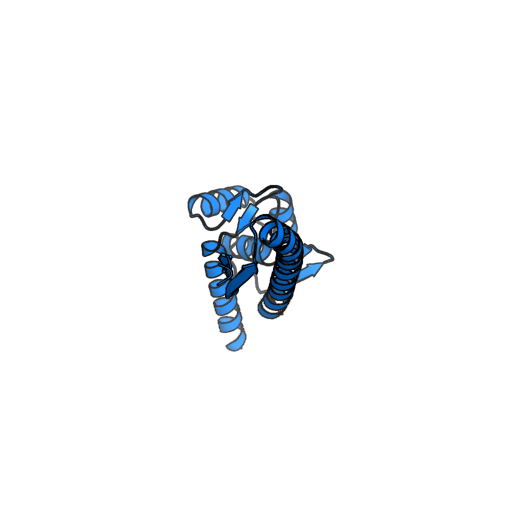29 1.00 94.44 147 ILE A C 1
ATOM 1142 O O . ILE A 1 147 ? -3.617 -10.993 -10.018 1.00 94.44 147 ILE A O 1
ATOM 1146 N N . LYS A 1 148 ? -5.173 -9.377 -10.104 1.00 92.25 148 LYS A N 1
ATOM 1147 C CA . LYS A 1 148 ? -5.990 -10.052 -11.130 1.00 92.25 148 LYS A CA 1
ATOM 1148 C C . LYS A 1 148 ? -5.196 -10.315 -12.407 1.00 92.25 148 LYS A C 1
ATOM 1150 O O . LYS A 1 148 ? -5.321 -11.394 -12.982 1.00 92.25 148 LYS A O 1
ATOM 1155 N N . ARG A 1 149 ? -4.390 -9.343 -12.851 1.00 93.44 149 ARG A N 1
ATOM 1156 C CA . ARG A 1 149 ? -3.563 -9.466 -14.056 1.00 93.44 149 ARG A CA 1
ATOM 1157 C C . ARG A 1 149 ? -2.510 -10.559 -13.900 1.00 93.44 149 ARG A C 1
ATOM 1159 O O . ARG A 1 149 ? -2.409 -11.398 -14.786 1.00 93.44 149 ARG A O 1
ATOM 1166 N N . ILE A 1 150 ? -1.780 -10.588 -12.784 1.00 92.31 150 ILE A N 1
ATOM 1167 C CA . ILE A 1 150 ? -0.784 -11.633 -12.488 1.00 92.31 150 ILE A CA 1
ATOM 1168 C C . ILE A 1 150 ? -1.442 -13.016 -12.527 1.00 92.31 150 ILE A C 1
ATOM 1170 O O . ILE A 1 150 ? -1.018 -13.879 -13.293 1.00 92.31 150 ILE A O 1
ATOM 1174 N N . ARG A 1 151 ? -2.551 -13.194 -11.798 1.00 87.94 151 ARG A N 1
ATOM 1175 C CA . ARG A 1 151 ? -3.281 -14.473 -11.745 1.00 87.94 151 ARG A CA 1
ATOM 1176 C C . ARG A 1 151 ? -3.879 -14.887 -13.092 1.00 87.94 151 ARG A C 1
ATOM 1178 O O . ARG A 1 151 ? -4.045 -16.074 -13.354 1.00 87.94 151 ARG A O 1
ATOM 1185 N N . GLY A 1 152 ? -4.238 -13.924 -13.939 1.00 84.25 152 GLY A N 1
ATOM 1186 C CA . GLY A 1 152 ? -4.707 -14.182 -15.299 1.00 84.25 152 GLY A CA 1
ATOM 1187 C C . GLY A 1 152 ? -3.603 -14.676 -16.235 1.00 84.25 152 GLY A C 1
ATOM 1188 O O . GLY A 1 152 ? -3.904 -15.421 -17.158 1.00 84.25 152 GLY A O 1
ATOM 1189 N N . VAL A 1 153 ? -2.345 -14.296 -15.989 1.00 73.00 153 VAL A N 1
ATOM 1190 C CA . VAL A 1 153 ? -1.187 -14.742 -16.779 1.00 73.00 153 VAL A CA 1
ATOM 1191 C C . VAL A 1 153 ? -0.726 -16.140 -16.361 1.00 73.00 153 VAL A C 1
ATOM 1193 O O . VAL A 1 153 ? -0.390 -16.944 -17.222 1.00 73.00 153 VAL A O 1
ATOM 1196 N N . GLU A 1 154 ? -0.761 -16.469 -15.068 1.00 59.44 154 GLU A N 1
ATOM 1197 C CA . GLU A 1 154 ? -0.334 -17.790 -14.570 1.00 59.44 154 GLU A CA 1
ATOM 1198 C C . GLU A 1 154 ? -1.299 -18.932 -14.916 1.00 59.44 154 GLU A C 1
ATOM 1200 O O . GLU A 1 154 ? -0.892 -20.084 -14.972 1.00 59.44 154 GLU A O 1
ATOM 1205 N N . LYS A 1 155 ? -2.572 -18.640 -15.210 1.00 59.47 155 LYS A N 1
ATOM 1206 C CA . LYS A 1 155 ? -3.558 -19.658 -15.624 1.00 59.47 155 LYS A CA 1
ATOM 1207 C C . LYS A 1 155 ? -3.447 -20.098 -17.091 1.00 59.47 155 LYS A C 1
ATOM 1209 O O . LYS A 1 155 ? -4.273 -20.893 -17.533 1.00 59.47 155 LYS A O 1
ATOM 1214 N N . VAL A 1 156 ? -2.505 -19.544 -17.856 1.00 54.88 156 VAL A N 1
ATOM 1215 C CA . VAL A 1 156 ? -2.362 -19.780 -19.308 1.00 54.88 156 VAL A CA 1
ATOM 1216 C C . VAL A 1 156 ? -1.194 -20.731 -19.631 1.00 54.88 156 VAL A C 1
ATOM 1218 O O . VAL A 1 156 ? -0.919 -20.975 -20.803 1.00 54.88 156 VAL A O 1
ATOM 1221 N N . GLU A 1 157 ? -0.534 -21.303 -18.620 1.00 40.38 157 GLU A N 1
ATOM 1222 C CA . GLU A 1 157 ? 0.524 -22.318 -18.782 1.00 40.38 157 GLU A CA 1
ATOM 1223 C C . GLU A 1 157 ? 0.018 -23.753 -18.568 1.00 40.38 157 GLU A C 1
ATOM 1225 O O . GLU A 1 157 ? -0.763 -23.989 -17.616 1.00 40.38 157 GLU A O 1
#

pLDDT: mean 81.8, std 16.24, range [40.38, 98.44]

Sequence (157 aa):
MTRGIRLVIKRRYGELALEGESVEELKALLQDVAKVDEAVNLILESEKLVQAGAELEDIVTYRGDKPIIVVRRELLTVREAILLLLYASSTGELRASEINEQLTESGILSAGYNSRISEMTREGLIIKGEVGYKLTEQGKLVVKDIIKRIRGVEKVE

Nearest PDB structures (foldseek):
  3eco-assembly1_B  TM=6.318E-01  e=1.517E-02  Staphylococcus aureus subsp. aureus Mu50
  7oyk-assembly1_BBB  TM=8.095E-01  e=1.326E-01  Bacillus subtilis subsp. subtilis str. 168
  3hsr-assembly1_B  TM=6.131E-01  e=7.380E-02  Staphylococcus aureus subsp. aureus str. Newman
  3boq-assembly1_B  TM=5.786E-01  e=6.564E-02  Ruegeria pomeroyi DSS-3
  1lnw-assembly3_F  TM=5.852E-01  e=1.049E-01  Pseudomonas aeruginosa

Mean predicted aligned error: 12.69 Å

Radius of gyration: 20.99 Å; Cα contacts (8 Å, |Δi|>4): 169; chains: 1; bounding box: 62×36×51 Å

Foldseek 3Di:
DQDKDWDWDQDPVGIDIDIDSDPVVVVVVVVVVVVVVVVVVVVVLVVLLVVLVVLCVQQWDDDDQFTAGADDCVLDDLLLLLLNRCSNHPVNFDALVSSCVRCVNNVNDDPCSVVSVVVCCVVQQWDADDHHIHGDPNVVVVNSVSSVSRVVVVVPD